Protein AF-A0A7Y2DE59-F1 (afdb_monomer)

Sequence (119 aa):
MRTKDKYKMALFSKHTTLLSYKSFPIILALLLSIACGEGAKKAESESMEAKTTDIAEIKVPEGFGVTRVADSLGKPRHLAVTPSGGIYVKLRQPVNGNGILYLTDTDGDGVTDTKEGFG

Solvent-accessible surface area (backbone atoms only — not comparable to full-atom values): 8252 Å² total; per-residue (Å²): 141,81,89,82,87,83,89,84,89,84,82,89,81,85,84,84,75,86,77,70,76,84,57,54,66,63,58,55,57,57,60,60,63,68,77,72,79,76,85,80,76,78,74,80,75,78,74,77,78,66,86,71,80,56,70,89,73,65,87,68,63,92,95,60,86,87,78,82,38,76,76,94,81,78,47,75,72,52,72,51,73,48,100,86,66,33,36,40,36,35,36,75,56,56,59,95,61,20,34,32,38,43,32,33,50,85,85,75,84,71,41,50,78,43,78,47,72,43,102

Mean predicted aligned error: 17.95 Å

Nearest PDB structures (foldseek):
  2qe8-assembly1_A  TM=7.829E-01  e=4.865E+00  Trichormus variabilis ATCC 29413

Foldseek 3Di:
DDDDDDDDDDDDDDDDDPPDPPCVVVVVVVVVVVVPDDDPPPPPPPPPPPPDPDLVVDDDDPPDDDDDQDDPPAAWDDWDADPQGKIKTAHPDDDVNFRIKIFDDDPPPSHTDDIDGDD

Radius of gyration: 31.89 Å; Cα contacts (8 Å, |Δi|>4): 103; chains: 1; bounding box: 42×54×97 Å

Secondary structure (DSSP, 8-state):
--------------------GGGHHHHHHHHHTSSS------------------GGG----TT----------SSEEEEEE-TTS-EEEEEEEEETTEEEEEEE-SSSSSS--EEEEE-

Structure (mmCIF, N/CA/C/O backbone):
data_AF-A0A7Y2DE59-F1
#
_entry.id   AF-A0A7Y2DE59-F1
#
loop_
_atom_site.group_PDB
_atom_site.id
_atom_site.type_symbol
_atom_site.label_atom_id
_atom_site.label_alt_id
_atom_site.label_comp_id
_atom_site.label_asym_id
_atom_site.label_entity_id
_atom_site.label_seq_id
_atom_site.pdbx_PDB_ins_code
_atom_site.Cartn_x
_atom_site.Cartn_y
_atom_site.Cartn_z
_atom_site.occupancy
_atom_site.B_iso_or_equiv
_atom_site.auth_seq_id
_atom_site.auth_comp_id
_atom_site.auth_asym_id
_atom_site.auth_atom_id
_atom_site.pdbx_PDB_model_num
ATOM 1 N N . ME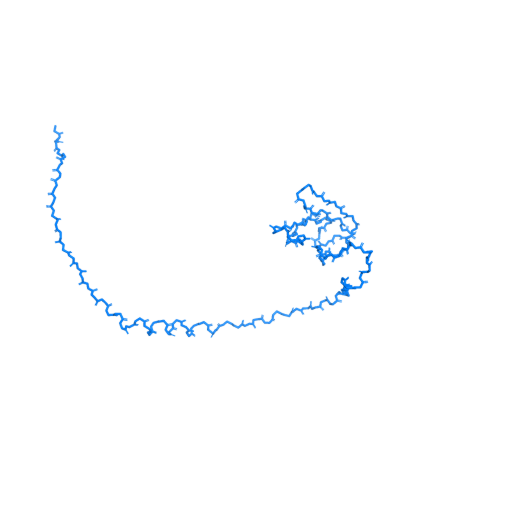T A 1 1 ? 18.265 -1.251 76.156 1.00 40.50 1 MET A N 1
ATOM 2 C CA . MET A 1 1 ? 17.391 -2.448 76.233 1.00 40.50 1 MET A CA 1
ATOM 3 C C . MET A 1 1 ? 16.804 -2.610 74.834 1.00 40.50 1 MET A C 1
ATOM 5 O O . MET A 1 1 ? 16.121 -1.702 74.410 1.00 40.50 1 MET A O 1
ATOM 9 N N . ARG A 1 2 ? 17.130 -3.583 73.984 1.00 45.31 2 ARG A N 1
ATOM 10 C CA . ARG A 1 2 ? 17.565 -4.969 74.162 1.00 45.31 2 ARG A CA 1
ATOM 11 C C . ARG A 1 2 ? 18.402 -5.347 72.928 1.00 45.31 2 ARG A C 1
ATOM 13 O O . ARG A 1 2 ? 18.024 -5.038 71.807 1.00 45.31 2 ARG A O 1
ATOM 20 N N . THR A 1 3 ? 19.547 -5.962 73.172 1.00 54.50 3 THR A N 1
ATOM 21 C CA . THR A 1 3 ? 20.439 -6.564 72.180 1.00 54.50 3 THR A CA 1
ATOM 22 C C . THR A 1 3 ? 19.823 -7.841 71.601 1.00 54.50 3 THR A C 1
ATOM 24 O O . THR A 1 3 ? 19.091 -8.526 72.320 1.00 54.50 3 THR A O 1
ATOM 27 N N . LYS A 1 4 ? 20.174 -8.192 70.354 1.00 47.09 4 LYS A N 1
ATOM 28 C CA . LYS A 1 4 ? 20.854 -9.452 69.973 1.00 47.09 4 LYS A CA 1
ATOM 29 C C . LYS A 1 4 ? 20.684 -9.742 68.479 1.00 47.09 4 LYS A C 1
ATOM 31 O O . LYS A 1 4 ? 19.683 -10.304 68.053 1.00 47.09 4 LYS A O 1
ATOM 36 N N . ASP A 1 5 ? 21.737 -9.435 67.733 1.00 54.69 5 ASP A N 1
ATOM 37 C CA . ASP A 1 5 ? 22.110 -10.210 66.557 1.00 54.69 5 ASP A CA 1
ATOM 38 C C . ASP A 1 5 ? 22.832 -11.495 66.989 1.00 54.69 5 ASP A C 1
ATOM 40 O O . ASP A 1 5 ? 23.460 -11.533 68.052 1.00 54.69 5 ASP A O 1
ATOM 44 N N . LYS A 1 6 ? 22.856 -12.450 66.052 1.00 52.34 6 LYS A N 1
ATOM 45 C CA . LYS A 1 6 ? 23.932 -13.420 65.761 1.00 52.34 6 LYS A CA 1
ATOM 46 C C . LYS A 1 6 ? 23.614 -14.910 65.959 1.00 52.34 6 LYS A C 1
ATOM 48 O O . LYS A 1 6 ? 23.836 -15.482 67.015 1.00 52.34 6 LYS A O 1
ATOM 53 N N . TYR A 1 7 ? 23.225 -15.491 64.820 1.00 55.12 7 TYR A N 1
ATOM 54 C CA . TYR A 1 7 ? 23.784 -16.671 64.141 1.00 55.12 7 TYR A CA 1
ATOM 55 C C . TYR A 1 7 ? 23.856 -18.045 64.837 1.00 55.12 7 TYR A C 1
ATOM 57 O O . TYR A 1 7 ? 24.399 -18.192 65.923 1.00 55.12 7 TYR A O 1
ATOM 65 N N . LYS A 1 8 ? 23.519 -19.048 64.002 1.00 46.84 8 LYS A N 1
ATOM 66 C CA . LYS A 1 8 ? 24.183 -20.350 63.752 1.00 46.84 8 LYS A CA 1
ATOM 67 C C . LYS A 1 8 ? 23.417 -21.646 64.101 1.00 46.84 8 LYS A C 1
ATOM 69 O O . LYS A 1 8 ? 23.335 -22.052 65.247 1.00 46.84 8 LYS A O 1
ATOM 74 N N . MET A 1 9 ? 23.095 -22.350 63.006 1.00 45.22 9 MET A N 1
ATOM 75 C CA . MET A 1 9 ? 23.241 -23.793 62.736 1.00 45.22 9 MET A CA 1
ATOM 76 C C . MET A 1 9 ? 22.290 -24.823 63.369 1.00 45.22 9 MET A C 1
ATOM 78 O O . MET A 1 9 ? 22.465 -25.233 64.507 1.00 45.22 9 MET A O 1
ATOM 82 N N . ALA A 1 10 ? 21.455 -25.411 62.506 1.00 50.53 10 ALA A N 1
ATOM 83 C CA . ALA A 1 10 ? 21.234 -26.861 62.394 1.00 50.53 10 ALA A CA 1
ATOM 84 C C . ALA A 1 10 ? 20.780 -27.136 60.938 1.00 50.53 10 ALA A C 1
ATOM 86 O O . ALA A 1 10 ? 19.784 -26.577 60.497 1.00 50.53 10 ALA A O 1
ATOM 87 N N . LEU A 1 11 ? 21.637 -27.633 60.038 1.00 46.94 11 LEU A N 1
ATOM 88 C CA . LEU A 1 11 ? 21.981 -29.040 59.763 1.00 46.94 11 LEU A CA 1
ATOM 89 C C . LEU A 1 11 ? 20.795 -29.932 59.332 1.00 46.94 11 LEU A C 1
ATOM 91 O O . LEU A 1 11 ? 19.959 -30.300 60.142 1.00 46.94 11 LEU A O 1
ATOM 95 N N . PHE A 1 12 ? 20.837 -30.304 58.043 1.00 44.91 12 PHE A N 1
ATOM 96 C CA . PHE A 1 12 ? 20.529 -31.612 57.441 1.00 44.91 12 PHE A CA 1
ATOM 97 C C . PHE A 1 12 ? 19.283 -32.388 57.906 1.00 44.91 12 PHE A C 1
ATOM 99 O O . PHE A 1 12 ? 19.285 -32.990 58.970 1.00 44.91 12 PHE A O 1
ATOM 106 N N . SER A 1 13 ? 18.356 -32.633 56.974 1.00 40.84 13 SER A N 1
ATOM 107 C CA . SER A 1 13 ? 18.119 -34.010 56.513 1.00 40.84 13 SER A CA 1
ATOM 108 C C . SER A 1 13 ? 17.345 -34.026 55.194 1.00 40.84 13 SER A C 1
ATOM 110 O O . SER A 1 13 ? 16.344 -33.337 55.020 1.00 40.84 13 SER A O 1
ATOM 112 N N . LYS A 1 14 ? 17.853 -34.808 54.244 1.00 52.50 14 LYS A N 1
ATOM 113 C CA . LYS A 1 14 ? 17.277 -35.043 52.921 1.00 52.50 14 LYS A CA 1
ATOM 114 C C . LYS A 1 14 ? 16.040 -35.929 53.081 1.00 52.50 14 LYS A C 1
ATOM 116 O O . LYS A 1 14 ? 16.188 -37.081 53.475 1.00 52.50 14 LYS A O 1
ATOM 121 N N . HIS A 1 15 ? 14.851 -35.444 52.723 1.00 45.19 15 HIS A N 1
ATOM 122 C CA . HIS A 1 15 ? 13.691 -36.319 52.533 1.00 45.19 15 HIS A CA 1
ATOM 123 C C . HIS A 1 15 ? 13.565 -36.716 51.064 1.00 45.19 15 HIS A C 1
ATOM 125 O O . HIS A 1 15 ? 12.854 -36.118 50.261 1.00 45.19 15 HIS A O 1
ATOM 131 N N . THR A 1 16 ? 14.307 -37.768 50.737 1.00 52.31 16 THR A N 1
ATOM 132 C CA . THR A 1 16 ? 14.089 -38.636 49.588 1.00 52.31 16 THR A CA 1
ATOM 133 C C . THR A 1 16 ? 12.720 -39.295 49.737 1.00 52.31 16 THR A C 1
ATOM 135 O O . THR A 1 16 ? 12.529 -40.115 50.631 1.00 52.31 16 THR A O 1
ATOM 138 N N . THR A 1 17 ? 11.773 -38.985 48.855 1.00 53.19 17 THR A N 1
ATOM 139 C CA . THR A 1 17 ? 10.663 -39.901 48.569 1.00 53.19 17 THR A CA 1
ATOM 140 C C . THR A 1 17 ? 10.573 -40.090 47.064 1.00 53.19 17 THR A C 1
ATOM 142 O O . THR A 1 17 ? 10.207 -39.208 46.294 1.00 53.19 17 THR A O 1
ATOM 145 N N . LEU A 1 18 ? 11.034 -41.270 46.658 1.00 56.97 18 LEU A N 1
ATOM 146 C CA . LEU A 1 18 ? 10.979 -41.812 45.315 1.00 56.97 18 LEU A CA 1
ATOM 147 C C . LEU A 1 18 ? 9.511 -42.071 44.959 1.00 56.97 18 LEU A C 1
ATOM 149 O O . LEU A 1 18 ? 8.977 -43.147 45.221 1.00 56.97 18 LEU A O 1
ATOM 153 N N . LEU A 1 19 ? 8.850 -41.078 44.371 1.00 51.25 19 LEU A N 1
ATOM 154 C CA . LEU A 1 19 ? 7.576 -41.282 43.692 1.00 51.25 19 LEU A CA 1
ATOM 155 C C . LEU A 1 19 ? 7.853 -41.934 42.333 1.00 51.25 19 LEU A C 1
ATOM 157 O O . LEU A 1 19 ? 8.307 -41.310 41.380 1.00 51.25 19 LEU A O 1
ATOM 161 N N . SER A 1 20 ? 7.638 -43.248 42.334 1.00 53.56 20 SER A N 1
ATOM 162 C CA . SER A 1 20 ? 7.583 -44.197 41.223 1.00 53.56 20 SER A CA 1
ATOM 163 C C . SER A 1 20 ? 7.371 -43.574 39.829 1.00 53.56 20 SER A C 1
ATOM 165 O O . SER A 1 20 ? 6.256 -43.277 39.407 1.00 53.56 20 SER A O 1
ATOM 167 N N . TYR A 1 21 ? 8.464 -43.473 39.070 1.00 57.56 21 TYR A N 1
ATOM 168 C CA . TYR A 1 21 ? 8.538 -43.016 37.672 1.00 57.56 21 TYR A CA 1
ATOM 169 C C . TYR A 1 21 ? 7.906 -43.999 36.657 1.00 57.56 21 TYR A C 1
ATOM 171 O O . TYR A 1 21 ? 7.868 -43.739 35.458 1.00 57.56 21 TYR A O 1
ATOM 179 N N . LYS A 1 22 ? 7.362 -45.135 37.116 1.00 55.19 22 LYS A N 1
ATOM 180 C CA . LYS A 1 22 ? 6.753 -46.161 36.249 1.00 55.19 22 LYS A CA 1
ATOM 181 C C . LYS A 1 22 ? 5.306 -45.860 35.835 1.00 55.19 22 LYS A C 1
ATOM 183 O O . LYS A 1 22 ? 4.783 -46.538 34.958 1.00 55.19 22 LYS A O 1
ATOM 188 N N . SER A 1 23 ? 4.683 -44.832 36.413 1.00 52.50 23 SER A N 1
ATOM 189 C CA . SER A 1 23 ? 3.301 -44.420 36.105 1.00 52.50 23 SER A CA 1
ATOM 190 C C . SER A 1 23 ? 3.218 -43.238 35.126 1.00 52.50 23 SER A C 1
ATOM 192 O O . SER A 1 23 ? 2.132 -42.873 34.685 1.00 52.50 23 SER A O 1
ATOM 194 N N . PHE A 1 24 ? 4.361 -42.646 34.762 1.00 57.47 24 PHE A N 1
ATOM 195 C CA . PHE A 1 24 ? 4.453 -41.485 33.874 1.00 57.47 24 PHE A CA 1
ATOM 196 C C . PHE A 1 24 ? 4.031 -41.738 32.402 1.00 57.47 24 PHE A C 1
ATOM 198 O O . PHE A 1 24 ? 3.435 -40.832 31.817 1.00 57.47 24 PHE A O 1
ATOM 205 N N . PRO A 1 25 ? 4.222 -42.929 31.780 1.00 57.53 25 PRO A N 1
ATOM 206 C CA . PRO A 1 25 ? 3.816 -43.118 30.382 1.00 57.53 25 PRO A CA 1
ATOM 207 C C . PRO A 1 25 ? 2.297 -43.290 30.210 1.00 57.53 25 PRO A C 1
ATOM 209 O O . PRO A 1 25 ? 1.764 -42.987 29.147 1.00 57.53 25 PRO A O 1
ATOM 212 N N . ILE A 1 26 ? 1.582 -43.718 31.258 1.00 61.12 26 ILE A N 1
ATOM 213 C CA . ILE A 1 26 ? 0.120 -43.903 31.229 1.00 61.12 26 ILE A CA 1
ATOM 214 C C . ILE A 1 26 ? -0.593 -42.543 31.214 1.00 61.12 26 ILE A C 1
ATOM 216 O O . ILE A 1 26 ? -1.580 -42.360 30.505 1.00 61.12 26 ILE A O 1
ATOM 220 N N . ILE A 1 27 ? -0.055 -41.561 31.943 1.00 61.31 27 ILE A N 1
ATOM 221 C CA . ILE A 1 27 ? -0.606 -40.201 32.003 1.00 61.31 27 ILE A CA 1
ATOM 222 C C . ILE A 1 27 ? -0.350 -39.447 30.684 1.00 61.31 27 ILE A C 1
ATOM 224 O O . ILE A 1 27 ? -1.223 -38.719 30.216 1.00 61.31 27 ILE A O 1
ATOM 228 N N . LEU A 1 28 ? 0.795 -39.682 30.027 1.00 65.88 28 LEU A N 1
ATOM 229 C CA . LEU A 1 28 ? 1.104 -39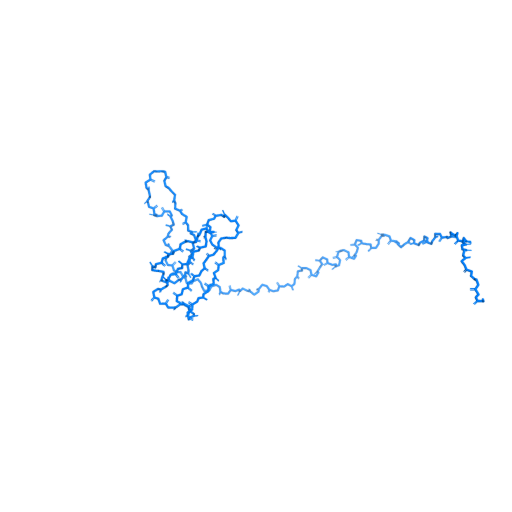.115 28.707 1.00 65.88 28 LEU A CA 1
ATOM 230 C C . LEU A 1 28 ? 0.216 -39.699 27.589 1.00 65.88 28 LEU A C 1
ATOM 232 O O . LEU A 1 28 ? -0.223 -38.963 26.711 1.00 65.88 28 LEU A O 1
ATOM 236 N N . ALA A 1 29 ? -0.100 -40.998 27.642 1.00 62.47 29 ALA A N 1
ATOM 237 C CA . ALA A 1 29 ? -0.993 -41.644 26.675 1.00 62.47 29 ALA A CA 1
ATOM 238 C C . ALA A 1 29 ? -2.462 -41.192 26.815 1.00 62.47 29 ALA A C 1
ATOM 240 O O . ALA A 1 29 ? -3.168 -41.048 25.816 1.00 62.47 29 ALA A O 1
ATOM 241 N N . LEU A 1 30 ? -2.918 -40.908 28.042 1.00 62.94 30 LEU A N 1
ATOM 242 C CA . LEU A 1 30 ? -4.271 -40.403 28.295 1.00 62.94 30 LEU A CA 1
ATOM 243 C C . LEU A 1 30 ? -4.449 -38.952 27.807 1.00 62.94 30 LEU A C 1
ATOM 245 O O . LEU A 1 30 ? -5.483 -38.624 27.230 1.00 62.94 30 LEU A O 1
ATOM 249 N N . LEU A 1 31 ? -3.424 -38.103 27.957 1.00 60.66 31 LEU A N 1
ATOM 250 C CA . LEU A 1 31 ? -3.421 -36.734 27.419 1.00 60.66 31 LEU A CA 1
ATOM 251 C C . LEU A 1 31 ? -3.459 -36.695 25.882 1.00 60.66 31 LEU A C 1
ATOM 253 O O . LEU A 1 31 ? -4.056 -35.786 25.310 1.00 60.66 31 LEU A O 1
ATOM 257 N N . LEU A 1 32 ? -2.894 -37.701 25.208 1.00 57.97 32 LEU A N 1
ATOM 258 C CA . LEU A 1 32 ? -2.888 -37.780 23.743 1.00 57.97 32 LEU A CA 1
ATOM 259 C C . LEU A 1 32 ? -4.278 -38.069 23.141 1.00 57.97 32 LEU A C 1
ATOM 261 O O . LEU A 1 32 ? -4.521 -37.765 21.978 1.00 57.97 32 LEU A O 1
ATOM 265 N N . SER A 1 33 ? -5.205 -38.618 23.932 1.00 54.06 33 SER A N 1
ATOM 266 C CA . SER A 1 33 ? -6.545 -39.015 23.468 1.00 54.06 33 SER A CA 1
ATOM 267 C C . SER A 1 33 ? -7.553 -37.855 23.437 1.00 54.06 33 SER A C 1
ATOM 269 O O . SER A 1 33 ? -8.589 -37.964 22.790 1.00 54.06 33 SER A O 1
ATOM 271 N N . ILE A 1 34 ? -7.256 -36.735 24.109 1.00 58.69 34 ILE A N 1
ATOM 272 C CA . ILE A 1 34 ? -8.106 -35.527 24.125 1.00 58.69 34 ILE A CA 1
ATOM 273 C C . ILE A 1 34 ? -7.801 -34.616 22.916 1.00 58.69 34 ILE A C 1
ATOM 275 O O . ILE A 1 34 ? -8.600 -33.754 22.569 1.00 58.69 34 ILE A O 1
ATOM 279 N N . ALA A 1 35 ? -6.692 -34.843 22.204 1.00 49.69 35 ALA A N 1
ATOM 280 C CA . ALA A 1 35 ? -6.268 -34.027 21.062 1.00 49.69 35 ALA A CA 1
ATOM 281 C C . ALA A 1 35 ? -6.965 -34.368 19.723 1.00 49.69 35 ALA A C 1
ATOM 283 O O . ALA A 1 35 ? -6.560 -33.867 18.676 1.00 49.69 35 ALA A O 1
ATOM 284 N N . CYS A 1 36 ? -8.004 -35.210 19.723 1.00 52.75 36 CYS A N 1
ATOM 285 C CA . CYS A 1 36 ? -8.807 -35.486 18.530 1.00 52.75 36 CYS A CA 1
ATOM 286 C C . CYS A 1 36 ? -10.288 -35.257 18.842 1.00 52.75 36 CYS A C 1
ATOM 288 O O . CYS A 1 36 ? -11.023 -36.176 19.198 1.00 52.75 36 CYS A O 1
ATOM 290 N N . GLY A 1 37 ? -10.711 -33.996 18.772 1.00 54.12 37 GLY A N 1
ATOM 291 C CA . GLY A 1 37 ? -12.070 -33.624 19.141 1.00 54.12 37 GLY A CA 1
ATOM 292 C C . GLY A 1 37 ? -12.397 -32.149 18.965 1.00 54.12 37 GLY A C 1
ATOM 293 O O . GLY A 1 37 ? -13.059 -31.591 19.828 1.00 54.12 37 GLY A O 1
ATOM 294 N N . GLU A 1 38 ? -11.982 -31.521 17.863 1.00 45.97 38 GLU A N 1
ATOM 295 C CA . GLU A 1 38 ? -12.507 -30.209 17.471 1.00 45.97 38 GLU A CA 1
ATOM 296 C C . GLU A 1 38 ? -13.064 -30.278 16.054 1.00 45.97 38 GLU A C 1
ATOM 298 O O . GLU A 1 38 ? -12.358 -30.482 15.065 1.00 45.97 38 GLU A O 1
ATOM 303 N N . GLY A 1 39 ? -14.392 -30.174 15.990 1.00 46.16 39 GLY A N 1
ATOM 304 C CA . GLY A 1 39 ? -15.154 -30.134 14.760 1.00 46.16 39 GLY A CA 1
ATOM 305 C C . GLY A 1 39 ? -14.689 -28.973 13.896 1.00 46.16 39 GLY A C 1
ATOM 306 O O . GLY A 1 39 ? -14.891 -27.806 14.232 1.00 46.16 39 GLY A O 1
ATOM 307 N N . ALA A 1 40 ? -14.103 -29.318 12.754 1.00 40.28 40 ALA A N 1
ATOM 308 C CA . ALA A 1 40 ? -13.825 -28.390 11.680 1.00 40.28 40 ALA A CA 1
ATOM 309 C C . ALA A 1 40 ? -15.151 -27.790 11.192 1.00 40.28 40 ALA A C 1
ATOM 311 O O . ALA A 1 40 ? -15.881 -28.388 10.396 1.00 40.28 40 ALA A O 1
ATOM 312 N N . LYS A 1 41 ? -15.479 -26.589 11.678 1.00 33.34 41 LYS A N 1
ATOM 313 C CA . LYS A 1 41 ? -16.437 -25.720 11.003 1.00 33.34 41 LYS A CA 1
ATOM 314 C C . LYS A 1 41 ? -15.828 -25.369 9.652 1.00 33.34 41 LYS A C 1
ATOM 316 O O . LYS A 1 41 ? -14.913 -24.558 9.563 1.00 33.34 41 LYS A O 1
ATOM 321 N N . LYS A 1 42 ? -16.326 -26.034 8.612 1.00 34.06 42 LYS A N 1
ATOM 322 C CA . LYS A 1 42 ? -16.091 -25.691 7.215 1.00 34.06 42 LYS A CA 1
ATOM 323 C C . LYS A 1 42 ? -16.612 -24.268 7.014 1.00 34.06 42 LYS A C 1
ATOM 325 O O . LYS A 1 42 ? -17.816 -24.061 6.905 1.00 34.06 42 LYS A O 1
ATOM 330 N N . ALA A 1 43 ? -15.703 -23.298 7.064 1.00 39.59 43 ALA A N 1
ATOM 331 C CA . ALA A 1 43 ? -15.962 -21.959 6.580 1.00 39.59 43 ALA A CA 1
ATOM 332 C C . ALA A 1 43 ? -16.272 -22.087 5.088 1.00 39.59 43 ALA A C 1
ATOM 334 O O . ALA A 1 43 ? -15.443 -22.536 4.295 1.00 39.59 43 ALA A O 1
ATOM 335 N N . GLU A 1 44 ? -17.511 -21.774 4.742 1.00 44.59 44 GLU A N 1
ATOM 336 C CA . GLU A 1 44 ? -17.945 -21.534 3.381 1.00 44.59 44 GLU A CA 1
ATOM 337 C C . GLU A 1 44 ? -17.198 -20.290 2.899 1.00 44.59 44 GLU A C 1
ATOM 339 O O . GLU A 1 44 ? -17.553 -19.152 3.192 1.00 44.59 44 GLU A O 1
ATOM 344 N N . SER A 1 45 ? -16.058 -20.535 2.254 1.00 37.59 45 SER A N 1
ATOM 345 C CA . SER A 1 45 ? -15.407 -19.560 1.399 1.00 37.59 45 SER A CA 1
ATOM 346 C C . SER A 1 45 ? -16.340 -19.367 0.213 1.00 37.59 45 SER A C 1
ATOM 348 O O . SER A 1 45 ? -16.325 -20.143 -0.741 1.00 37.59 45 SER A O 1
ATOM 350 N N . GLU A 1 46 ? -17.193 -18.351 0.304 1.00 48.28 46 GLU A N 1
ATOM 351 C CA . GLU A 1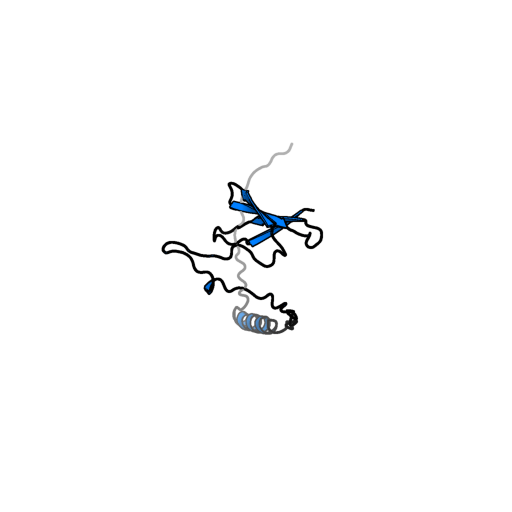 46 ? -17.739 -17.706 -0.878 1.00 48.28 46 GLU A CA 1
ATOM 352 C C . GLU A 1 46 ? -16.543 -17.163 -1.663 1.00 48.28 46 GLU A C 1
ATOM 354 O O . GLU A 1 46 ? -16.039 -16.063 -1.430 1.00 48.28 46 GLU A O 1
ATOM 359 N N . SER A 1 47 ? -16.024 -17.988 -2.568 1.00 39.88 47 SER A N 1
ATOM 360 C CA . SER A 1 47 ? -15.117 -17.547 -3.608 1.00 39.88 47 SER A CA 1
ATOM 361 C C . SER A 1 47 ? -15.923 -16.644 -4.534 1.00 39.88 47 SER A C 1
ATOM 363 O O . SER A 1 47 ? -16.494 -17.085 -5.532 1.00 39.88 47 SER A O 1
ATOM 365 N N . MET A 1 48 ? -15.986 -15.355 -4.199 1.00 39.84 48 MET A N 1
ATOM 366 C CA . MET A 1 48 ? -16.104 -14.331 -5.224 1.00 39.84 48 MET A CA 1
ATOM 367 C C . MET A 1 48 ? -14.879 -14.503 -6.109 1.00 39.84 48 MET A C 1
ATOM 369 O O . MET A 1 48 ? -13.788 -14.034 -5.792 1.00 39.84 48 MET A O 1
ATOM 373 N N . GLU A 1 49 ? -15.067 -15.235 -7.200 1.00 48.59 49 GLU A N 1
ATOM 374 C CA . GLU A 1 49 ? -14.126 -15.337 -8.301 1.00 48.59 49 GLU A CA 1
ATOM 375 C C . GLU A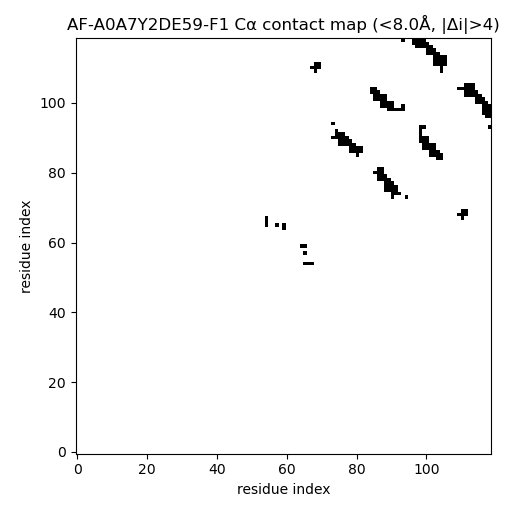 1 49 ? -14.066 -13.959 -8.972 1.00 48.59 49 GLU A C 1
ATOM 377 O O . GLU A 1 49 ? -14.662 -13.678 -10.011 1.00 48.59 49 GLU A O 1
ATOM 382 N N . ALA A 1 50 ? -13.388 -13.028 -8.300 1.00 48.06 50 ALA A N 1
ATOM 383 C CA . ALA A 1 50 ? -12.848 -11.858 -8.946 1.00 48.06 50 ALA A CA 1
ATOM 384 C C . ALA A 1 50 ? -11.885 -12.407 -9.987 1.00 48.06 50 ALA A C 1
ATOM 386 O O . ALA A 1 50 ? -10.933 -13.088 -9.630 1.00 48.06 50 ALA A O 1
ATOM 387 N N . LYS A 1 51 ? -12.169 -12.146 -11.264 1.00 47.97 51 LYS A N 1
ATOM 388 C CA . LYS A 1 51 ? -11.273 -12.428 -12.383 1.00 47.97 51 LYS A CA 1
ATOM 389 C C . LYS A 1 51 ? -9.871 -11.928 -12.024 1.00 47.97 51 LYS A C 1
ATOM 391 O O . LYS A 1 51 ? -9.588 -10.735 -12.145 1.00 47.97 51 LYS A O 1
ATOM 396 N N . THR A 1 52 ? -9.025 -12.820 -11.526 1.00 56.84 52 THR A N 1
ATOM 397 C CA . THR A 1 52 ? -7.648 -12.510 -11.187 1.00 56.84 52 THR A CA 1
ATOM 398 C C . THR A 1 52 ? -6.899 -12.547 -12.504 1.00 56.84 52 THR A C 1
ATOM 400 O O . THR A 1 52 ? -6.764 -13.589 -13.135 1.00 56.84 52 THR A O 1
ATOM 403 N N . THR A 1 53 ? -6.461 -11.385 -12.985 1.00 63.81 53 THR A N 1
ATOM 404 C CA . THR A 1 53 ? -5.392 -11.387 -13.980 1.00 63.81 53 THR A CA 1
ATOM 405 C C . THR A 1 53 ? -4.196 -12.027 -13.297 1.00 63.81 53 THR A C 1
ATOM 407 O O . THR A 1 53 ? -3.701 -11.508 -12.286 1.00 63.81 53 THR A O 1
ATOM 410 N N . ASP A 1 54 ? -3.793 -13.191 -13.794 1.00 80.31 54 ASP A N 1
ATOM 411 C CA . ASP A 1 54 ? -2.581 -13.825 -13.318 1.00 80.31 54 ASP A CA 1
ATOM 412 C C . ASP A 1 54 ? -1.401 -12.909 -13.662 1.00 80.31 54 ASP A C 1
ATOM 414 O O . ASP A 1 54 ? -1.323 -12.344 -14.755 1.00 80.31 54 ASP A O 1
ATOM 418 N N . ILE A 1 55 ? -0.484 -12.734 -12.713 1.00 80.12 55 ILE A N 1
ATOM 419 C CA . ILE A 1 55 ? 0.719 -11.916 -12.905 1.00 80.12 55 ILE A CA 1
ATOM 420 C C . ILE A 1 55 ? 1.520 -12.451 -14.103 1.00 80.12 55 ILE A C 1
ATOM 422 O O . ILE A 1 55 ? 2.140 -11.667 -14.819 1.00 80.12 55 ILE A O 1
ATOM 426 N N . ALA A 1 56 ? 1.425 -13.760 -14.371 1.00 79.31 56 ALA A N 1
ATOM 427 C CA . ALA A 1 56 ? 2.028 -14.433 -15.520 1.00 79.31 56 ALA A CA 1
ATOM 428 C C . ALA A 1 56 ? 1.596 -13.869 -16.890 1.00 79.31 56 ALA A C 1
ATOM 430 O O . ALA A 1 56 ? 2.306 -14.052 -17.879 1.00 79.31 56 ALA A O 1
ATOM 431 N N . GLU A 1 57 ? 0.462 -13.165 -16.974 1.00 87.50 57 GLU A N 1
ATOM 432 C CA . GLU A 1 57 ? -0.015 -12.550 -18.219 1.00 87.50 57 GLU A CA 1
ATOM 433 C C . GLU A 1 57 ? 0.589 -11.156 -18.479 1.00 87.50 57 GLU A C 1
ATOM 435 O O . GLU A 1 57 ? 0.516 -10.646 -19.603 1.00 87.50 57 GLU A O 1
ATOM 440 N N . ILE A 1 58 ? 1.206 -10.523 -17.472 1.00 90.50 58 ILE A N 1
ATOM 441 C CA . ILE A 1 58 ? 1.786 -9.180 -17.593 1.00 90.50 58 ILE A CA 1
ATOM 442 C C . ILE A 1 58 ? 3.175 -9.283 -18.225 1.00 90.50 58 ILE A C 1
ATOM 444 O O . ILE A 1 58 ? 4.150 -9.687 -17.596 1.00 90.50 58 ILE A O 1
ATOM 448 N N . LYS A 1 59 ? 3.278 -8.868 -19.488 1.00 92.94 59 LYS A N 1
ATOM 449 C CA . LYS A 1 59 ? 4.559 -8.787 -20.199 1.00 92.94 59 LYS A CA 1
ATOM 450 C C . LYS A 1 59 ? 5.308 -7.520 -19.804 1.00 92.94 59 LYS A C 1
ATOM 452 O O . LYS A 1 59 ? 4.771 -6.420 -19.930 1.00 92.94 59 LYS A O 1
ATOM 457 N N . VAL A 1 60 ? 6.565 -7.678 -19.402 1.00 93.50 60 VAL A N 1
ATOM 458 C CA . VAL A 1 60 ? 7.486 -6.577 -19.093 1.00 93.50 60 VAL A CA 1
ATOM 459 C C . VAL A 1 60 ? 8.787 -6.718 -19.894 1.00 93.50 60 VAL A C 1
ATOM 461 O O . VAL A 1 60 ? 9.095 -7.822 -20.347 1.00 93.50 60 VAL A O 1
ATOM 464 N N . PRO A 1 61 ? 9.536 -5.623 -20.128 1.00 96.94 61 PRO A N 1
ATOM 465 C CA . PRO A 1 61 ? 10.846 -5.686 -20.773 1.00 96.94 61 PRO A CA 1
ATOM 466 C C . PRO A 1 61 ? 11.854 -6.534 -19.989 1.00 96.94 61 PRO A C 1
ATOM 468 O O . PRO A 1 61 ? 11.683 -6.797 -18.799 1.00 96.94 61 PRO A O 1
ATOM 471 N N . GLU A 1 62 ? 12.945 -6.916 -20.650 1.00 95.75 62 GLU A N 1
ATOM 472 C CA . GLU A 1 62 ? 14.050 -7.621 -20.002 1.00 95.75 62 GLU A CA 1
ATOM 473 C C . GLU A 1 62 ? 14.631 -6.801 -18.834 1.00 95.75 62 GLU A C 1
ATOM 475 O O . GLU A 1 62 ? 14.754 -5.578 -18.915 1.00 95.75 62 GLU A O 1
ATOM 480 N N . GLY A 1 63 ? 14.953 -7.480 -17.730 1.00 96.75 63 GLY A N 1
ATOM 481 C CA . GLY A 1 63 ? 15.435 -6.853 -16.496 1.00 96.75 63 GLY A CA 1
ATOM 482 C C . GLY A 1 63 ? 14.339 -6.345 -15.549 1.00 96.75 63 GLY A C 1
ATOM 483 O O . GLY A 1 63 ? 14.670 -5.874 -14.463 1.00 96.75 63 GLY A O 1
ATOM 484 N N . PHE A 1 64 ? 13.055 -6.461 -15.909 1.00 95.56 64 PHE A N 1
ATOM 485 C CA . PHE A 1 64 ? 11.927 -6.111 -15.038 1.00 95.56 64 PHE A CA 1
ATOM 486 C C . PHE A 1 64 ? 11.215 -7.352 -14.490 1.00 95.56 64 PHE A C 1
ATOM 488 O O . PHE A 1 64 ? 11.126 -8.384 -15.152 1.00 95.56 64 PHE A O 1
ATOM 495 N N . GLY A 1 65 ? 10.664 -7.218 -13.282 1.00 91.19 65 GLY A N 1
ATOM 496 C CA . GLY A 1 65 ? 9.794 -8.204 -12.644 1.00 91.19 65 GLY A CA 1
ATOM 497 C C . GLY A 1 65 ? 8.465 -7.576 -12.232 1.00 91.19 65 GLY A C 1
ATOM 498 O O . GLY A 1 65 ? 8.358 -6.355 -12.102 1.00 91.19 65 GLY A O 1
ATOM 499 N N . VAL A 1 66 ? 7.450 -8.413 -12.029 1.00 92.69 66 VAL A N 1
ATOM 500 C CA . VAL A 1 66 ? 6.133 -7.987 -11.547 1.00 92.69 66 VAL A CA 1
ATOM 501 C C . VAL A 1 66 ? 5.787 -8.790 -10.304 1.00 92.69 66 VAL A C 1
ATOM 503 O O . VAL A 1 66 ? 5.815 -10.017 -10.334 1.00 92.69 66 VAL A O 1
ATOM 506 N N . THR A 1 67 ? 5.417 -8.085 -9.240 1.00 91.44 67 THR A N 1
ATOM 507 C CA . THR A 1 67 ? 4.948 -8.668 -7.980 1.00 91.44 67 THR A CA 1
ATOM 508 C C . THR A 1 67 ? 3.618 -8.037 -7.607 1.00 91.44 67 THR A C 1
ATOM 510 O O . THR A 1 67 ? 3.384 -6.845 -7.826 1.00 91.44 67 THR A O 1
ATOM 513 N N . ARG A 1 68 ? 2.726 -8.841 -7.031 1.00 91.94 68 ARG A N 1
ATOM 514 C CA . ARG A 1 68 ? 1.489 -8.349 -6.432 1.00 91.94 68 ARG A CA 1
ATOM 515 C C . ARG A 1 68 ? 1.790 -7.888 -5.015 1.00 91.94 68 ARG A C 1
ATOM 517 O O . ARG A 1 68 ? 1.985 -8.707 -4.133 1.00 91.94 68 ARG A O 1
ATOM 524 N N . VAL A 1 69 ? 1.797 -6.573 -4.833 1.00 94.00 69 VAL A N 1
ATOM 525 C CA . VAL A 1 69 ? 2.045 -5.931 -3.534 1.00 94.00 69 VAL A CA 1
ATOM 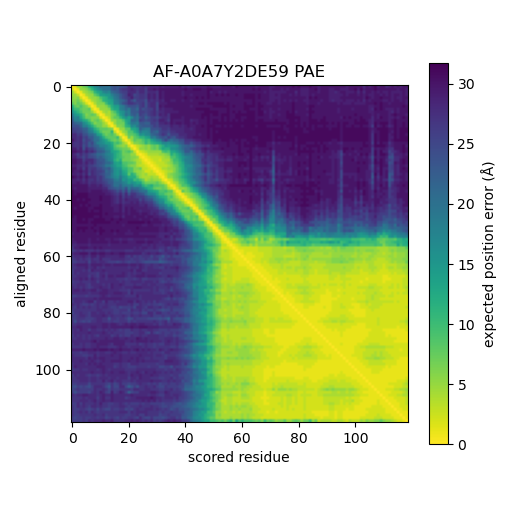526 C C . VAL A 1 69 ? 0.814 -6.007 -2.625 1.00 94.00 69 VAL A C 1
ATOM 528 O O . VAL A 1 69 ? 0.936 -6.207 -1.426 1.00 94.00 69 VAL A O 1
ATOM 531 N N . ALA A 1 70 ? -0.380 -5.849 -3.200 1.00 94.19 70 ALA A N 1
ATOM 532 C CA . ALA A 1 70 ? -1.657 -5.925 -2.499 1.00 94.19 70 ALA A CA 1
ATOM 533 C C . ALA A 1 70 ? -2.777 -6.269 -3.490 1.00 94.19 70 ALA A C 1
ATOM 535 O O . ALA A 1 70 ? -2.708 -5.900 -4.667 1.00 94.19 70 ALA A O 1
ATOM 536 N N . ASP A 1 71 ? -3.837 -6.923 -3.022 1.00 92.06 71 ASP A N 1
ATOM 537 C CA . ASP A 1 71 ? -5.041 -7.194 -3.807 1.00 92.06 71 ASP A CA 1
ATOM 538 C C . ASP A 1 71 ? -6.321 -6.924 -3.010 1.00 92.06 71 ASP A C 1
ATOM 540 O O . ASP A 1 71 ? -6.293 -6.454 -1.873 1.00 92.06 71 ASP A O 1
ATOM 544 N N . SER A 1 72 ? -7.470 -7.150 -3.651 1.00 91.44 72 SER A N 1
ATOM 545 C CA . SER A 1 72 ? -8.776 -7.119 -2.981 1.00 91.44 72 SER A CA 1
ATOM 546 C C . SER A 1 72 ? -9.095 -5.794 -2.256 1.00 91.44 72 SER A C 1
ATOM 548 O O . SER A 1 72 ? -9.875 -5.756 -1.306 1.00 91.44 72 SER A O 1
ATOM 550 N N . LEU A 1 73 ? -8.528 -4.675 -2.729 1.00 94.69 73 LEU A N 1
ATOM 551 C CA . LEU A 1 73 ? -8.674 -3.332 -2.138 1.00 94.69 73 LEU A CA 1
ATOM 552 C C . LEU A 1 73 ? -9.954 -2.587 -2.576 1.00 94.69 73 LEU A C 1
ATOM 554 O O . LEU A 1 73 ? -10.215 -1.469 -2.135 1.00 94.69 73 LEU A O 1
ATOM 558 N N . GLY A 1 74 ? -10.735 -3.157 -3.497 1.00 94.19 74 GLY A N 1
ATOM 559 C CA . GLY A 1 74 ? -11.838 -2.476 -4.177 1.00 94.19 74 GLY A CA 1
ATOM 560 C C . GLY A 1 74 ? -11.387 -1.807 -5.478 1.00 94.19 74 GLY A C 1
ATOM 561 O O . GLY A 1 74 ? -10.888 -2.474 -6.380 1.00 94.19 74 GLY A O 1
ATOM 562 N N . LYS A 1 75 ? -11.598 -0.490 -5.616 1.00 96.38 75 LYS A N 1
ATOM 563 C CA . LYS A 1 75 ? -11.281 0.272 -6.844 1.00 96.38 75 LYS A CA 1
ATOM 564 C C . LYS A 1 75 ? -10.226 1.357 -6.575 1.00 96.38 75 LYS A C 1
ATOM 566 O O . LYS A 1 75 ? -10.614 2.519 -6.412 1.00 96.38 75 LYS A O 1
ATOM 571 N N . PRO A 1 76 ? -8.925 1.018 -6.520 1.00 96.69 76 PRO A N 1
ATOM 572 C CA . PRO A 1 76 ? -7.856 1.995 -6.307 1.00 96.69 76 PRO A CA 1
ATOM 573 C C . PRO A 1 76 ? -7.745 2.989 -7.476 1.00 96.69 76 PRO A C 1
ATOM 575 O O . PRO A 1 76 ? -8.115 2.685 -8.614 1.00 96.69 76 PRO A O 1
ATOM 578 N N . ARG A 1 77 ? -7.278 4.212 -7.192 1.00 96.75 77 ARG A N 1
ATOM 579 C CA . ARG A 1 77 ? -7.107 5.288 -8.188 1.00 96.75 77 ARG A CA 1
ATOM 580 C C . ARG A 1 77 ? -5.735 5.941 -8.115 1.00 96.75 77 ARG A C 1
ATOM 582 O O . ARG A 1 77 ? -4.994 5.872 -9.086 1.00 96.75 77 ARG A O 1
ATOM 589 N N . HIS A 1 78 ? -5.427 6.589 -6.997 1.00 98.06 78 HIS A N 1
ATOM 590 C CA . HIS A 1 78 ? -4.134 7.231 -6.756 1.00 98.06 78 HIS A CA 1
ATOM 591 C C . HIS A 1 78 ? -3.447 6.541 -5.583 1.00 98.06 78 HIS A C 1
ATOM 593 O O . HIS A 1 78 ? -4.133 6.021 -4.701 1.00 98.06 78 HIS A O 1
ATOM 599 N N . LEU A 1 79 ? -2.119 6.573 -5.561 1.00 98.06 79 LEU A N 1
ATOM 600 C CA . LEU A 1 79 ? -1.328 6.087 -4.440 1.00 98.06 79 LEU A CA 1
ATOM 601 C C . LEU A 1 79 ? -0.130 6.997 -4.172 1.00 98.06 79 LEU A C 1
ATOM 603 O O . LEU A 1 79 ? 0.311 7.719 -5.067 1.00 98.06 79 LEU A O 1
ATOM 607 N N . ALA A 1 80 ? 0.381 6.949 -2.947 1.00 98.25 80 ALA A N 1
ATOM 608 C CA . ALA A 1 80 ? 1.625 7.589 -2.535 1.00 98.25 80 ALA A CA 1
ATOM 609 C C . ALA A 1 80 ? 2.370 6.673 -1.560 1.00 98.25 80 ALA A C 1
ATOM 611 O O . ALA A 1 80 ? 1.738 5.988 -0.756 1.00 98.25 80 ALA A O 1
ATOM 612 N N . VAL A 1 81 ? 3.700 6.676 -1.630 1.00 97.25 81 VAL A N 1
ATOM 613 C CA . VAL A 1 81 ? 4.564 5.828 -0.799 1.00 97.25 81 VAL A CA 1
ATOM 614 C C . VAL A 1 81 ? 5.324 6.708 0.188 1.00 97.25 81 VAL A C 1
ATOM 616 O O . VAL A 1 81 ? 5.832 7.769 -0.181 1.00 97.25 81 VAL A O 1
ATOM 619 N N . THR A 1 82 ? 5.371 6.301 1.452 1.00 97.19 82 THR A N 1
ATOM 620 C CA . THR A 1 82 ? 6.133 6.989 2.498 1.00 97.19 82 THR A CA 1
ATOM 621 C C . THR A 1 82 ? 7.620 6.620 2.419 1.00 97.19 82 THR A C 1
ATOM 623 O O . THR A 1 82 ? 7.972 5.589 1.845 1.00 97.19 82 THR A O 1
ATOM 626 N N . PRO A 1 83 ? 8.527 7.392 3.050 1.00 96.06 83 PRO A N 1
ATOM 627 C CA . PRO A 1 83 ? 9.940 7.012 3.137 1.00 96.06 83 PRO A CA 1
ATOM 628 C C . PRO A 1 83 ? 10.192 5.663 3.828 1.00 96.06 83 PRO A C 1
ATOM 630 O O . PRO A 1 83 ? 11.238 5.062 3.616 1.00 96.06 83 PRO A O 1
ATOM 633 N N . SER A 1 84 ? 9.250 5.195 4.654 1.00 93.19 84 SER A N 1
ATOM 634 C CA . SER A 1 84 ? 9.319 3.905 5.346 1.00 93.19 84 SER A CA 1
ATOM 635 C C . SER A 1 84 ? 8.686 2.750 4.560 1.00 93.19 84 SER A C 1
ATOM 637 O O . SER A 1 84 ? 8.555 1.667 5.114 1.00 93.19 84 SER A O 1
ATOM 639 N N . GLY A 1 85 ? 8.243 2.971 3.317 1.00 94.50 85 GLY A N 1
ATOM 640 C CA . GLY A 1 85 ? 7.638 1.934 2.470 1.00 94.50 85 GLY A CA 1
ATOM 641 C C . GLY A 1 85 ? 6.132 1.723 2.658 1.00 94.50 85 GLY A C 1
ATOM 642 O O . GLY A 1 85 ? 5.541 0.910 1.957 1.00 94.50 85 GLY A O 1
ATOM 643 N N . GLY A 1 86 ? 5.479 2.481 3.543 1.00 97.00 86 GLY A N 1
ATOM 644 C CA . GLY A 1 86 ? 4.024 2.437 3.696 1.00 97.00 86 GLY A CA 1
ATOM 645 C C . GLY A 1 86 ? 3.308 3.042 2.485 1.00 97.00 86 GLY A C 1
ATOM 646 O O . GLY A 1 86 ? 3.781 4.019 1.902 1.00 97.00 86 GLY A O 1
ATOM 647 N N . ILE A 1 87 ? 2.153 2.495 2.108 1.00 98.31 87 ILE A N 1
ATOM 648 C CA . ILE A 1 87 ? 1.435 2.871 0.882 1.00 98.31 87 ILE A CA 1
ATOM 649 C C . ILE A 1 87 ? 0.062 3.441 1.233 1.00 98.31 87 ILE A C 1
ATOM 651 O O . ILE A 1 87 ? -0.822 2.725 1.696 1.00 98.31 87 ILE A O 1
ATOM 655 N N . TYR A 1 88 ? -0.160 4.721 0.940 1.00 98.38 88 TYR A N 1
ATOM 656 C CA . TYR A 1 88 ? -1.498 5.309 0.944 1.00 98.38 88 TYR A CA 1
ATOM 657 C C . TYR A 1 88 ? -2.181 5.077 -0.399 1.00 98.38 88 TYR A C 1
ATOM 659 O O . TYR A 1 88 ? -1.611 5.383 -1.444 1.00 98.38 88 TYR A O 1
ATOM 667 N N . VAL A 1 89 ? -3.428 4.608 -0.382 1.00 98.44 89 VAL A N 1
ATOM 668 C CA . VAL A 1 89 ? -4.232 4.316 -1.575 1.00 98.44 89 VAL A CA 1
ATOM 669 C C . VAL A 1 89 ? -5.569 5.049 -1.502 1.00 98.44 89 VAL A C 1
ATOM 671 O O . VAL A 1 89 ? -6.375 4.819 -0.604 1.00 98.44 89 VAL A O 1
ATOM 674 N N . LYS A 1 90 ? -5.853 5.909 -2.486 1.00 98.38 90 LYS A N 1
ATOM 675 C CA . LYS A 1 90 ? -7.166 6.543 -2.667 1.00 98.38 90 LYS A CA 1
ATOM 676 C C . LYS A 1 90 ? -8.096 5.606 -3.431 1.00 98.38 90 LYS A C 1
ATOM 678 O O . LYS A 1 90 ? -7.799 5.228 -4.568 1.00 98.38 90 LYS A O 1
ATOM 683 N N . LEU A 1 91 ? -9.258 5.311 -2.855 1.00 98.38 91 LEU A N 1
ATOM 684 C CA . LEU A 1 91 ? -10.304 4.532 -3.515 1.00 98.38 91 LEU A CA 1
ATOM 685 C C . LEU A 1 91 ? -11.243 5.432 -4.329 1.00 98.38 91 LEU A C 1
ATOM 687 O O . LEU A 1 91 ? -11.536 6.569 -3.954 1.00 98.38 91 LEU A O 1
ATOM 691 N N . ARG A 1 92 ? -11.743 4.909 -5.457 1.00 97.75 92 ARG A N 1
ATOM 692 C CA . ARG A 1 92 ? -12.771 5.568 -6.284 1.00 97.75 92 ARG A CA 1
ATOM 693 C C . ARG A 1 92 ? -14.078 5.748 -5.515 1.00 97.75 92 ARG A C 1
ATOM 695 O O . ARG A 1 92 ? -14.755 6.754 -5.689 1.00 97.75 92 ARG A O 1
ATOM 702 N N . GLN A 1 93 ? -14.447 4.734 -4.743 1.00 97.12 93 GLN A N 1
ATOM 703 C CA . GLN A 1 93 ? -15.630 4.694 -3.893 1.00 97.12 93 GLN A CA 1
ATOM 704 C C . GLN A 1 93 ? -15.196 4.117 -2.546 1.00 97.12 93 GLN A C 1
ATOM 706 O O . GLN A 1 93 ? -14.363 3.204 -2.557 1.00 97.12 93 GLN A O 1
ATOM 711 N N . PRO A 1 94 ? -15.726 4.621 -1.418 1.00 97.50 94 PRO A N 1
ATOM 712 C CA . PRO A 1 94 ? -15.398 4.062 -0.122 1.00 97.50 94 PRO A CA 1
ATOM 713 C C . PRO A 1 94 ? -15.748 2.577 -0.042 1.00 97.50 94 PRO A C 1
ATOM 715 O O . PRO A 1 94 ? -16.801 2.154 -0.522 1.00 97.50 94 PRO A O 1
ATOM 718 N N . VAL A 1 95 ? -14.874 1.800 0.587 1.00 96.25 95 VAL A N 1
ATOM 719 C CA . VAL A 1 95 ? -15.132 0.405 0.954 1.00 96.25 95 VAL A CA 1
ATOM 720 C C . VAL A 1 95 ? -15.279 0.380 2.466 1.00 96.25 95 VAL A C 1
ATOM 722 O O . VAL A 1 95 ? -14.371 0.794 3.181 1.00 96.25 95 VAL A O 1
ATOM 725 N N . ASN A 1 96 ? -16.433 -0.070 2.960 1.00 95.44 96 ASN A N 1
ATOM 726 C CA . ASN A 1 96 ? -16.755 -0.062 4.392 1.00 95.44 96 ASN A CA 1
ATOM 727 C C . ASN A 1 96 ? -16.604 1.332 5.034 1.00 95.44 96 ASN A C 1
ATOM 729 O O . ASN A 1 96 ? -16.033 1.462 6.109 1.00 95.44 96 ASN A O 1
ATOM 733 N N . GLY A 1 97 ? -17.049 2.384 4.339 1.00 97.38 97 GLY A N 1
ATOM 734 C CA . GLY A 1 97 ? -16.917 3.776 4.796 1.00 97.38 97 GLY A CA 1
ATOM 735 C C . GLY A 1 97 ? -15.542 4.405 4.544 1.00 97.38 97 GLY A C 1
ATOM 736 O O . GLY A 1 97 ? -15.445 5.619 4.430 1.00 97.38 97 GLY A O 1
ATOM 737 N N . ASN A 1 98 ? -14.502 3.603 4.309 1.00 98.31 98 ASN A N 1
ATOM 738 C CA . ASN A 1 98 ? -13.140 4.101 4.142 1.00 98.31 98 ASN A CA 1
ATOM 739 C C . ASN A 1 98 ? -12.856 4.494 2.692 1.00 98.31 98 ASN A C 1
ATOM 741 O O . ASN A 1 98 ? -12.920 3.663 1.785 1.00 98.31 98 ASN A O 1
ATOM 745 N N . GLY A 1 99 ? -12.522 5.763 2.462 1.00 98.06 99 GLY A N 1
ATOM 746 C CA . GLY A 1 99 ? -12.132 6.295 1.154 1.00 98.06 99 GLY A CA 1
ATOM 747 C C . GLY A 1 99 ? -10.627 6.250 0.880 1.00 98.06 99 GLY A C 1
ATOM 748 O O . GLY A 1 99 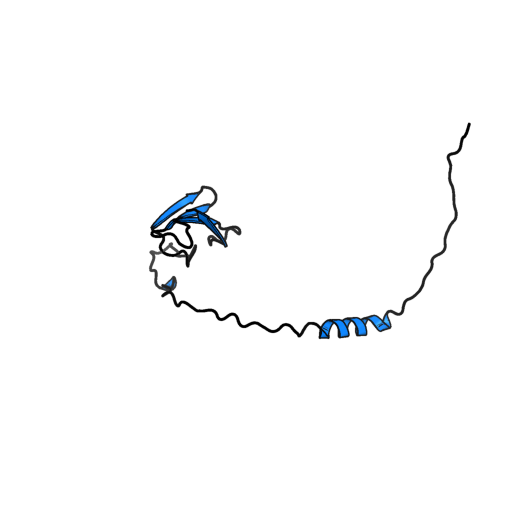? -10.212 6.426 -0.270 1.00 98.06 99 GLY A O 1
ATOM 749 N N . ILE A 1 100 ? -9.814 6.053 1.916 1.00 98.38 100 ILE A N 1
ATOM 750 C CA . ILE A 1 100 ? -8.357 5.923 1.848 1.00 98.38 100 ILE A CA 1
ATOM 751 C C . ILE A 1 100 ? -7.960 4.664 2.615 1.00 98.38 100 ILE A C 1
ATOM 753 O O . ILE A 1 100 ? -8.517 4.390 3.675 1.00 98.38 100 ILE A O 1
ATOM 757 N N . LEU A 1 101 ? -6.997 3.921 2.079 1.00 98.56 101 LEU A N 1
ATOM 758 C CA . LEU A 1 101 ? -6.339 2.816 2.770 1.00 98.56 101 LEU A CA 1
ATOM 759 C C . LEU A 1 101 ? -4.871 3.171 3.016 1.00 98.56 101 LEU A C 1
ATOM 761 O O . LEU A 1 101 ? -4.257 3.815 2.166 1.00 98.56 101 LEU A O 1
ATOM 765 N N . TYR A 1 102 ? -4.315 2.740 4.141 1.00 98.38 102 TYR A N 1
ATOM 766 C CA . TYR A 1 102 ? -2.879 2.713 4.405 1.00 98.38 102 TYR A CA 1
ATOM 767 C C . TYR A 1 102 ? -2.433 1.261 4.530 1.00 98.38 102 TYR A C 1
ATOM 769 O O . TYR A 1 102 ? -3.024 0.505 5.298 1.00 98.38 102 TYR A O 1
ATOM 777 N N . LEU A 1 103 ? -1.450 0.868 3.726 1.00 98.38 103 LEU A N 1
ATOM 778 C CA . LEU A 1 103 ? -0.935 -0.494 3.647 1.00 98.38 103 LEU A CA 1
ATOM 779 C C . LEU A 1 103 ? 0.510 -0.524 4.137 1.00 98.38 103 LEU A C 1
ATOM 781 O O . LEU A 1 103 ? 1.288 0.367 3.784 1.00 98.38 103 LEU A O 1
ATOM 785 N N . THR A 1 104 ? 0.874 -1.557 4.893 1.00 98.00 104 THR A N 1
ATOM 786 C CA . THR A 1 104 ? 2.230 -1.692 5.446 1.00 98.00 104 THR A CA 1
ATOM 787 C C . THR A 1 104 ? 2.746 -3.107 5.252 1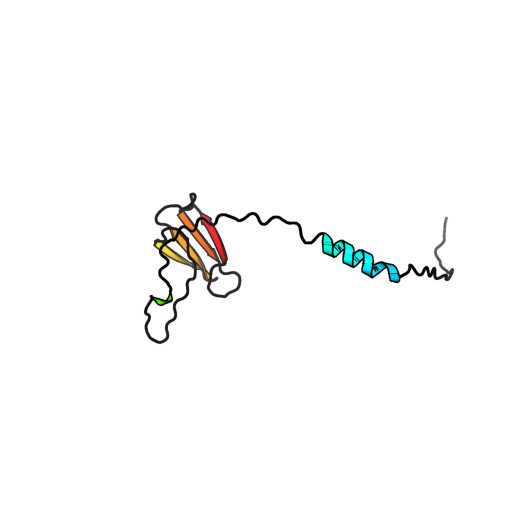.00 98.00 104 THR A C 1
ATOM 789 O O . THR A 1 104 ? 2.032 -4.060 5.562 1.00 98.00 104 THR A O 1
ATOM 792 N N . ASP A 1 105 ? 3.978 -3.205 4.766 1.00 96.94 105 ASP A N 1
ATOM 793 C CA . ASP A 1 105 ? 4.829 -4.396 4.790 1.00 96.94 105 ASP A CA 1
ATOM 794 C C . ASP A 1 105 ? 5.615 -4.393 6.113 1.00 96.94 105 ASP A C 1
ATOM 796 O O . ASP A 1 105 ? 6.240 -3.387 6.470 1.00 96.94 105 ASP A O 1
ATOM 800 N N . THR A 1 106 ? 5.502 -5.469 6.886 1.00 96.56 106 THR A N 1
ATOM 801 C CA . THR A 1 106 ? 6.096 -5.603 8.220 1.00 96.56 106 THR A CA 1
ATOM 802 C C . THR A 1 106 ? 7.294 -6.542 8.263 1.00 96.56 106 THR A C 1
ATOM 804 O O . THR A 1 106 ? 8.049 -6.486 9.239 1.00 96.56 106 THR A O 1
ATOM 807 N N . ASP A 1 107 ? 7.500 -7.360 7.232 1.00 95.38 107 ASP A N 1
ATOM 808 C CA . ASP A 1 107 ? 8.588 -8.339 7.164 1.00 95.38 107 ASP A CA 1
ATOM 809 C C . ASP A 1 107 ? 9.641 -8.032 6.082 1.00 95.38 107 ASP A C 1
ATOM 811 O O . ASP A 1 107 ? 10.740 -8.595 6.109 1.00 95.38 107 ASP A O 1
ATOM 815 N N . GLY A 1 108 ? 9.372 -7.044 5.229 1.00 93.50 108 GLY A N 1
ATOM 816 C CA . GLY A 1 108 ? 10.283 -6.526 4.217 1.00 93.50 108 GLY A CA 1
ATOM 817 C C . GLY A 1 108 ? 10.311 -7.346 2.929 1.00 93.50 108 GLY A C 1
ATOM 818 O O . GLY A 1 108 ? 11.281 -7.220 2.173 1.00 93.50 108 GLY A O 1
ATOM 819 N N . ASP A 1 109 ? 9.312 -8.194 2.675 1.00 93.38 109 ASP A N 1
ATOM 820 C CA . ASP A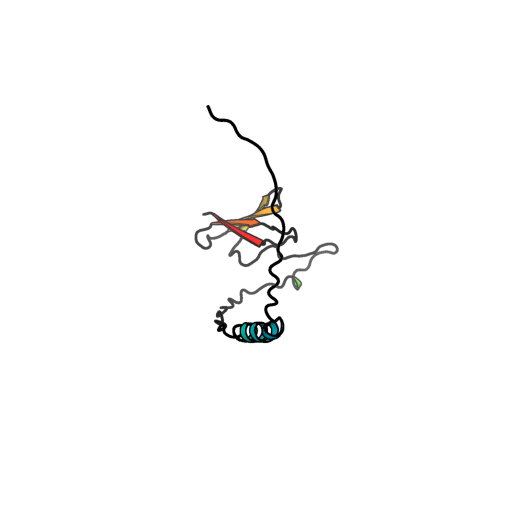 1 109 ? 9.224 -9.003 1.455 1.00 93.38 109 ASP A CA 1
ATOM 821 C C . ASP A 1 109 ? 8.659 -8.237 0.235 1.00 93.38 109 ASP A C 1
ATOM 823 O O . ASP A 1 109 ? 8.704 -8.729 -0.899 1.00 93.38 109 ASP A O 1
ATOM 827 N N . GLY A 1 110 ? 8.203 -6.995 0.436 1.00 90.94 110 GLY A N 1
ATOM 828 C CA . GLY A 1 110 ? 7.614 -6.134 -0.589 1.00 90.94 110 GLY A CA 1
ATOM 829 C C . GLY A 1 110 ? 6.121 -6.374 -0.835 1.00 90.94 110 GLY A C 1
ATOM 830 O O . GLY A 1 110 ? 5.559 -5.788 -1.769 1.00 90.94 110 GLY A O 1
ATOM 831 N N . VAL A 1 111 ? 5.473 -7.208 -0.025 1.00 94.44 111 VAL A N 1
ATOM 832 C CA . VAL A 1 111 ? 4.034 -7.473 0.004 1.00 94.44 111 VAL A CA 1
ATOM 833 C C . VAL A 1 111 ? 3.456 -6.867 1.280 1.00 94.44 111 VAL A C 1
ATOM 835 O O . VAL A 1 111 ? 4.064 -6.848 2.339 1.00 94.44 111 VAL A O 1
ATOM 838 N N . THR A 1 112 ? 2.267 -6.277 1.188 1.00 96.56 112 THR A N 1
ATOM 839 C CA . THR A 1 112 ? 1.669 -5.619 2.355 1.00 96.56 112 THR A CA 1
ATOM 840 C C . THR A 1 112 ? 0.943 -6.627 3.238 1.00 96.56 112 THR A C 1
ATOM 842 O O . THR A 1 112 ? 0.022 -7.296 2.766 1.00 96.56 112 THR A O 1
ATOM 845 N N . ASP A 1 113 ? 1.255 -6.630 4.529 1.00 95.94 113 ASP A N 1
ATOM 846 C CA . ASP A 1 113 ? 0.632 -7.497 5.537 1.00 95.94 113 ASP A CA 1
ATOM 847 C C . ASP A 1 113 ? -0.622 -6.888 6.160 1.00 95.94 113 ASP A C 1
ATOM 849 O O . ASP A 1 113 ? -1.577 -7.575 6.532 1.00 95.94 113 ASP A O 1
ATOM 853 N N . THR A 1 114 ? -0.608 -5.567 6.327 1.00 96.62 114 THR A N 1
ATOM 854 C CA . THR A 1 114 ? -1.617 -4.850 7.108 1.00 96.62 114 THR A CA 1
ATOM 855 C C . THR A 1 114 ? -2.327 -3.802 6.266 1.00 96.62 114 THR A C 1
ATOM 857 O O . THR A 1 114 ? -1.746 -3.218 5.350 1.00 96.62 114 THR A O 1
ATOM 860 N N . LYS A 1 115 ? -3.603 -3.552 6.594 1.00 96.81 115 LYS A N 1
ATOM 861 C CA . LYS A 1 115 ? -4.387 -2.446 6.034 1.00 96.81 115 LYS A CA 1
ATOM 862 C C . LYS A 1 115 ? -5.149 -1.700 7.119 1.00 96.81 115 LYS A C 1
ATOM 864 O O . LYS A 1 115 ? -5.851 -2.308 7.926 1.00 96.81 115 LYS A O 1
ATOM 869 N N . GLU A 1 116 ? -5.094 -0.382 7.051 1.00 98.06 116 GLU A N 1
ATOM 870 C CA . GLU A 1 116 ? -5.901 0.532 7.854 1.00 98.06 116 GLU A CA 1
ATOM 871 C C . GLU A 1 116 ? -6.741 1.417 6.934 1.00 98.06 116 GLU A C 1
ATOM 873 O O . GLU A 1 116 ? -6.312 1.768 5.836 1.00 98.06 116 GLU A O 1
ATOM 878 N N . GLY A 1 117 ? -7.965 1.746 7.346 1.00 97.88 117 GLY A N 1
ATOM 879 C CA . GLY A 1 117 ? -8.908 2.523 6.546 1.00 97.88 117 GLY A CA 1
ATOM 880 C C . GLY A 1 117 ? -9.241 3.869 7.182 1.00 97.88 117 GLY A C 1
ATOM 881 O O . GLY A 1 117 ? -9.348 3.967 8.401 1.00 97.88 117 GLY A O 1
ATOM 882 N N . PHE A 1 118 ? -9.439 4.886 6.343 1.00 97.81 118 PHE A 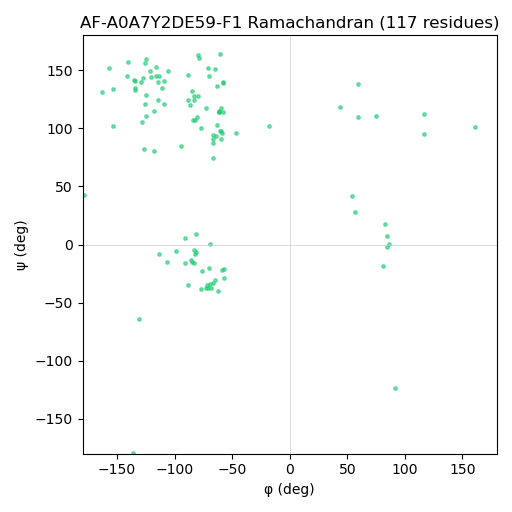N 1
ATOM 883 C CA . PHE A 1 118 ? -9.846 6.235 6.744 1.00 97.81 118 PHE A CA 1
ATOM 884 C C . PHE A 1 118 ? -10.961 6.748 5.829 1.00 97.81 118 PHE A C 1
ATOM 886 O O . PHE A 1 118 ? -10.892 6.562 4.606 1.00 97.81 118 PHE A O 1
ATOM 893 N N . GLY A 1 119 ? -11.956 7.447 6.378 1.00 87.50 119 GLY A N 1
ATOM 894 C CA . GLY A 1 119 ? -13.041 8.049 5.594 1.00 87.50 119 GLY A CA 1
ATOM 895 C C . GLY A 1 119 ? -14.277 8.360 6.408 1.00 87.50 119 GLY A C 1
ATOM 896 O O . GLY A 1 119 ? -14.562 7.586 7.344 1.00 87.50 119 GLY A O 1
#

pLDDT: mean 75.23, std 22.81, range [33.34, 98.56]